Protein AF-A0A1D9MDN6-F1 (afdb_monomer)

Mean predicted aligned error: 7.4 Å

Structure (mmCIF, N/CA/C/O backbone):
data_AF-A0A1D9MDN6-F1
#
_entry.id   AF-A0A1D9MDN6-F1
#
loop_
_atom_site.group_PDB
_atom_site.id
_atom_site.type_symbol
_atom_site.label_atom_id
_atom_site.label_alt_id
_atom_site.label_comp_id
_atom_site.label_asym_id
_atom_site.label_entity_id
_atom_site.label_seq_id
_atom_site.pdbx_PDB_ins_code
_atom_site.Cartn_x
_atom_site.Cartn_y
_atom_site.Cartn_z
_atom_site.occupancy
_atom_site.B_iso_or_equiv
_atom_site.auth_seq_id
_atom_site.auth_comp_id
_atom_site.auth_asym_id
_atom_site.auth_atom_id
_atom_site.pdbx_PDB_model_num
ATOM 1 N N . MET A 1 1 ? -3.396 12.459 6.057 1.00 69.38 1 MET A N 1
ATOM 2 C CA . MET A 1 1 ? -3.652 11.303 5.168 1.00 69.38 1 MET A CA 1
ATOM 3 C C . MET A 1 1 ? -4.127 10.064 5.929 1.00 69.38 1 MET A C 1
ATOM 5 O O . MET A 1 1 ? -5.316 9.807 5.877 1.00 69.38 1 MET A O 1
ATOM 9 N N . VAL A 1 2 ? -3.282 9.337 6.683 1.00 78.44 2 VAL A N 1
ATOM 10 C CA . VAL A 1 2 ? -3.678 8.061 7.344 1.00 78.44 2 VAL A CA 1
ATOM 11 C C . VAL A 1 2 ? -4.936 8.185 8.205 1.00 78.44 2 VAL A C 1
ATOM 13 O O . VAL A 1 2 ? -5.830 7.359 8.101 1.00 78.44 2 VAL A O 1
ATOM 16 N N . HIS A 1 3 ? -5.030 9.238 9.020 1.00 80.38 3 HIS A N 1
ATOM 17 C CA . HIS A 1 3 ? -6.180 9.465 9.896 1.00 80.38 3 HIS A CA 1
ATOM 18 C C . HIS A 1 3 ? -7.502 9.635 9.126 1.00 80.38 3 HIS A C 1
ATOM 20 O O . HIS A 1 3 ? -8.471 8.965 9.451 1.00 80.38 3 HIS A O 1
ATOM 26 N N . GLN A 1 4 ? -7.512 10.438 8.058 1.00 82.00 4 GLN A N 1
ATOM 27 C CA . GLN A 1 4 ? -8.699 10.659 7.218 1.00 82.00 4 GLN A CA 1
ATOM 28 C C . GLN A 1 4 ? -9.129 9.384 6.479 1.00 82.00 4 GLN A C 1
ATOM 30 O O . GLN A 1 4 ? -10.316 9.081 6.394 1.00 82.00 4 GLN A O 1
ATOM 35 N N . ILE A 1 5 ? -8.166 8.616 5.953 1.00 79.56 5 ILE A N 1
ATOM 36 C CA . ILE A 1 5 ? -8.456 7.342 5.278 1.00 79.56 5 ILE A CA 1
ATOM 37 C C . ILE A 1 5 ? -9.012 6.329 6.288 1.00 79.56 5 ILE A C 1
ATOM 39 O O . ILE A 1 5 ? -9.969 5.624 5.980 1.00 79.56 5 ILE A O 1
ATOM 43 N N . TYR A 1 6 ? -8.460 6.304 7.504 1.00 82.12 6 TYR A N 1
ATOM 44 C CA . TYR A 1 6 ? -8.938 5.468 8.604 1.00 82.12 6 TYR A CA 1
ATOM 45 C C . TYR A 1 6 ? -10.381 5.805 8.997 1.00 82.12 6 TYR A C 1
ATOM 47 O O . TYR A 1 6 ? -11.216 4.910 9.028 1.00 82.12 6 TYR A O 1
ATOM 55 N N . GLU A 1 7 ? -10.710 7.077 9.229 1.00 84.38 7 GLU A N 1
ATOM 56 C CA . GLU A 1 7 ? -12.084 7.492 9.557 1.00 84.38 7 GLU A CA 1
ATOM 57 C C . GLU A 1 7 ? -13.077 7.135 8.452 1.00 84.38 7 GLU A C 1
ATOM 59 O O . GLU A 1 7 ? -14.162 6.621 8.725 1.00 84.38 7 GLU A O 1
ATOM 64 N N . ARG A 1 8 ? -12.687 7.343 7.189 1.00 81.56 8 ARG A N 1
ATOM 65 C CA . ARG A 1 8 ? -13.509 6.954 6.042 1.00 81.56 8 ARG A CA 1
ATOM 66 C C . ARG A 1 8 ? -13.739 5.444 6.000 1.00 81.56 8 ARG A C 1
ATOM 68 O O . ARG A 1 8 ? -14.856 5.015 5.731 1.00 81.56 8 ARG A O 1
ATOM 75 N N . ALA A 1 9 ? -12.708 4.645 6.264 1.00 80.06 9 ALA A N 1
ATOM 76 C CA . ALA A 1 9 ? -12.815 3.191 6.278 1.00 80.06 9 ALA A CA 1
ATOM 77 C C . ALA A 1 9 ? -13.657 2.682 7.462 1.00 80.06 9 ALA A C 1
ATOM 79 O O . ALA A 1 9 ? -14.453 1.765 7.285 1.00 80.06 9 ALA A O 1
ATOM 80 N N . ILE A 1 10 ? -13.560 3.304 8.641 1.00 84.25 10 ILE A N 1
ATOM 81 C CA . ILE A 1 10 ? -14.430 3.004 9.791 1.00 84.25 10 ILE A CA 1
ATOM 82 C C . ILE A 1 10 ? -15.889 3.314 9.456 1.00 84.25 10 ILE A C 1
ATOM 84 O O . ILE A 1 10 ? -16.753 2.469 9.670 1.00 84.25 10 ILE A O 1
ATOM 88 N N . LYS A 1 11 ? -16.165 4.483 8.865 1.00 83.31 11 LYS A N 1
ATOM 89 C CA . LYS A 1 11 ? -17.521 4.864 8.446 1.00 83.31 11 LYS A CA 1
ATOM 90 C C . LYS A 1 11 ? -18.110 3.891 7.420 1.00 83.31 11 LYS A C 1
ATOM 92 O O . LYS A 1 11 ? -19.286 3.568 7.507 1.00 83.31 11 LYS A O 1
ATOM 97 N N . GLU A 1 12 ? -17.295 3.430 6.473 1.00 81.50 12 GLU A N 1
ATOM 98 C CA . GLU A 1 12 ? -17.705 2.463 5.446 1.00 81.50 12 GLU A CA 1
ATOM 99 C C . GLU A 1 12 ? -17.981 1.069 6.024 1.00 81.50 12 GLU A C 1
ATOM 101 O O . GLU A 1 12 ? -18.887 0.368 5.587 1.00 81.50 12 GLU A O 1
ATOM 106 N N . THR A 1 13 ? -17.164 0.635 6.982 1.00 80.62 13 THR A N 1
ATOM 107 C CA . THR A 1 13 ? -17.217 -0.736 7.508 1.00 80.62 13 THR A CA 1
ATOM 108 C C . THR A 1 13 ? -18.123 -0.886 8.722 1.00 80.62 13 THR A C 1
ATOM 110 O O . THR A 1 13 ? -18.491 -2.009 9.052 1.00 80.62 13 THR A O 1
ATOM 113 N N . GLY A 1 14 ? -18.463 0.212 9.402 1.00 80.88 14 GLY A N 1
ATOM 114 C CA . GLY A 1 14 ? -19.192 0.182 10.670 1.00 80.88 14 GLY A CA 1
ATOM 115 C C . GLY A 1 14 ? -18.405 -0.468 11.814 1.00 80.88 14 GLY A C 1
ATOM 116 O O . GLY A 1 14 ? -18.992 -0.797 12.841 1.00 80.88 14 GLY A O 1
ATOM 117 N N . ALA A 1 15 ? -17.096 -0.688 11.646 1.00 80.94 15 ALA A N 1
ATOM 118 C CA . ALA A 1 15 ? -16.286 -1.425 12.606 1.00 80.94 15 ALA A CA 1
ATOM 119 C C . ALA A 1 15 ? -16.125 -0.646 13.924 1.00 80.94 15 ALA A C 1
ATOM 121 O O . ALA A 1 15 ? -15.648 0.492 13.933 1.00 80.94 15 ALA A O 1
ATOM 122 N N . ALA A 1 16 ? -16.469 -1.287 15.043 1.00 80.19 16 ALA A N 1
ATOM 123 C CA . ALA A 1 16 ? -16.122 -0.817 16.378 1.00 80.19 16 ALA A CA 1
ATOM 124 C C . ALA A 1 16 ? -14.712 -1.315 16.720 1.00 80.19 16 ALA A C 1
ATOM 126 O O . ALA A 1 16 ? -14.487 -2.515 16.851 1.00 80.19 16 ALA A O 1
ATOM 127 N N . VAL A 1 17 ? -13.753 -0.394 16.818 1.00 78.88 17 VAL A N 1
ATOM 128 C CA . VAL A 1 17 ? -12.337 -0.712 17.046 1.00 78.88 17 VAL A CA 1
ATOM 129 C C . VAL A 1 17 ? -11.874 -0.001 18.307 1.00 78.88 17 VAL A C 1
ATOM 131 O O . VAL A 1 17 ? -12.000 1.221 18.405 1.00 78.88 17 VAL A O 1
ATOM 134 N N . ASP A 1 18 ? -11.336 -0.754 19.264 1.00 83.88 18 ASP A N 1
ATOM 135 C CA . ASP A 1 18 ? -10.722 -0.182 20.460 1.00 83.88 18 ASP A CA 1
ATOM 136 C C . ASP A 1 18 ? -9.427 0.589 20.133 1.00 83.88 18 ASP A C 1
ATOM 138 O O . ASP A 1 18 ? -8.890 0.542 19.022 1.00 83.88 18 ASP A O 1
ATOM 142 N N . SER A 1 19 ? -8.926 1.356 21.101 1.00 81.50 19 SER A N 1
ATOM 143 C CA . SER A 1 19 ? -7.774 2.240 20.900 1.00 81.50 19 SER A CA 1
ATOM 144 C C . SER A 1 19 ? -6.473 1.491 20.592 1.00 81.50 19 SER A C 1
ATOM 146 O O . SER A 1 19 ? -5.642 2.016 19.845 1.00 81.50 19 SER A O 1
ATOM 148 N N . GLU A 1 20 ? -6.298 0.276 21.113 1.00 84.69 20 GLU A N 1
ATOM 149 C CA . GLU A 1 20 ? -5.100 -0.534 20.896 1.00 84.69 20 GLU A CA 1
ATOM 150 C C . GLU A 1 20 ? -5.095 -1.122 19.480 1.00 84.69 20 GLU A C 1
ATOM 152 O O . GLU A 1 20 ? -4.127 -0.952 18.727 1.00 84.69 20 GLU A O 1
ATOM 157 N N . ALA A 1 21 ? -6.204 -1.742 19.073 1.00 83.12 21 ALA A N 1
ATOM 158 C CA . ALA A 1 21 ? -6.405 -2.246 17.723 1.00 83.12 21 ALA A CA 1
ATOM 159 C C . ALA A 1 21 ? -6.321 -1.108 16.694 1.00 83.12 21 ALA A C 1
ATOM 161 O O . ALA A 1 21 ? -5.646 -1.242 15.670 1.00 83.12 21 ALA A O 1
ATOM 162 N N . ALA A 1 22 ? -6.903 0.058 16.991 1.00 82.44 22 ALA A N 1
ATOM 163 C CA . ALA A 1 22 ? -6.803 1.242 16.140 1.00 82.44 22 ALA A CA 1
ATOM 164 C C . ALA A 1 22 ? -5.348 1.704 15.956 1.00 82.44 22 ALA A C 1
ATOM 166 O O . ALA A 1 22 ? -4.970 2.126 14.858 1.00 82.44 22 ALA A O 1
ATOM 167 N N . GLY A 1 23 ? -4.523 1.622 17.006 1.00 85.00 23 GLY A N 1
ATOM 168 C CA . GLY A 1 23 ? -3.089 1.908 16.948 1.00 85.00 23 GLY A CA 1
ATOM 169 C C . GLY A 1 23 ? -2.360 0.973 15.983 1.00 85.00 23 GLY A C 1
ATOM 170 O O . GLY A 1 23 ? -1.761 1.436 15.008 1.00 85.00 23 GLY A O 1
ATOM 171 N N . LYS A 1 24 ? -2.508 -0.342 16.186 1.00 85.56 24 LYS A N 1
ATOM 172 C CA . LYS A 1 24 ? -1.885 -1.388 15.355 1.00 85.56 24 LYS A CA 1
ATOM 173 C C . LYS A 1 24 ? -2.294 -1.287 13.883 1.00 85.56 24 LYS A C 1
ATOM 175 O O . LYS A 1 24 ? -1.453 -1.377 12.990 1.00 85.56 24 LYS A O 1
ATOM 180 N N . ILE A 1 25 ? -3.574 -1.028 13.606 1.00 84.44 25 ILE A N 1
ATOM 181 C CA . ILE A 1 25 ? -4.087 -0.864 12.237 1.00 84.44 25 ILE A CA 1
ATOM 182 C C . ILE A 1 25 ? -3.480 0.369 11.564 1.00 84.44 25 ILE A C 1
ATOM 184 O O . ILE A 1 25 ? -3.089 0.312 10.396 1.00 84.44 25 ILE A O 1
ATOM 188 N N . LYS A 1 26 ? -3.378 1.496 12.277 1.00 85.00 26 LYS A N 1
ATOM 189 C CA . LYS A 1 26 ? -2.767 2.718 11.734 1.00 85.00 26 LYS A CA 1
ATOM 190 C C . LYS A 1 26 ? -1.282 2.516 11.438 1.00 85.00 26 LYS A C 1
ATOM 192 O O . LYS A 1 26 ? -0.810 3.020 10.420 1.00 85.00 26 LYS A O 1
ATOM 197 N N . GLU A 1 27 ? -0.555 1.780 12.274 1.00 88.06 27 GLU A N 1
ATOM 198 C CA . GLU A 1 27 ? 0.846 1.419 12.020 1.00 88.06 27 GLU A CA 1
ATOM 199 C C . GLU A 1 27 ? 0.994 0.500 10.806 1.00 88.06 27 GLU A C 1
ATOM 201 O O . GLU A 1 27 ? 1.753 0.817 9.886 1.00 88.06 27 GLU A O 1
ATOM 206 N N . ALA A 1 28 ? 0.201 -0.571 10.737 1.00 83.75 28 ALA A N 1
ATOM 207 C CA . ALA A 1 28 ? 0.173 -1.467 9.584 1.00 83.75 28 ALA A CA 1
ATOM 208 C C . ALA A 1 28 ? -0.156 -0.703 8.288 1.00 83.75 28 ALA A C 1
ATOM 210 O O . ALA A 1 28 ? 0.492 -0.891 7.259 1.00 83.75 28 ALA A O 1
ATOM 211 N N . THR A 1 29 ? -1.086 0.253 8.356 1.00 85.44 29 THR A N 1
ATOM 212 C CA . THR A 1 29 ? -1.448 1.122 7.227 1.00 85.44 29 THR A CA 1
ATOM 213 C C . THR A 1 29 ? -0.305 2.049 6.813 1.00 85.44 29 THR A C 1
ATOM 215 O O . THR A 1 29 ? -0.104 2.284 5.624 1.00 85.44 29 THR A O 1
ATOM 218 N N . ARG A 1 30 ? 0.485 2.579 7.757 1.00 89.12 30 ARG A N 1
ATOM 219 C CA . ARG A 1 30 ? 1.686 3.371 7.428 1.00 89.12 30 ARG A CA 1
ATOM 220 C C . ARG A 1 30 ? 2.732 2.524 6.707 1.00 89.12 30 ARG A C 1
ATOM 222 O O . ARG A 1 30 ? 3.327 3.002 5.739 1.00 89.12 30 ARG A O 1
ATOM 229 N N . SER A 1 31 ? 2.922 1.280 7.146 1.00 87.50 31 SER A N 1
ATOM 230 C CA . SER A 1 31 ? 3.800 0.325 6.465 1.00 87.50 31 SER A CA 1
ATOM 231 C C . SER A 1 31 ? 3.295 0.036 5.046 1.00 87.50 31 SER A C 1
ATOM 233 O O . SER A 1 31 ? 4.038 0.205 4.081 1.00 87.50 31 SER A O 1
ATOM 235 N N . ALA A 1 32 ? 1.996 -0.245 4.893 1.00 85.38 32 ALA A N 1
ATOM 236 C CA . ALA A 1 32 ? 1.345 -0.444 3.599 1.00 85.38 32 ALA A CA 1
ATOM 237 C C . ALA A 1 32 ? 1.511 0.757 2.653 1.00 85.38 32 ALA A C 1
ATOM 239 O O . ALA A 1 32 ? 1.892 0.580 1.499 1.00 85.38 32 ALA A O 1
ATOM 240 N N . ILE A 1 33 ? 1.302 1.984 3.144 1.00 87.25 33 ILE A N 1
ATOM 241 C CA . ILE A 1 33 ? 1.528 3.224 2.382 1.00 87.25 33 ILE A CA 1
ATOM 242 C C . ILE A 1 33 ? 2.981 3.342 1.933 1.00 87.25 33 ILE A C 1
ATOM 244 O O . ILE A 1 33 ? 3.244 3.742 0.802 1.00 87.25 33 ILE A O 1
ATOM 248 N N . THR A 1 34 ? 3.927 3.010 2.809 1.00 89.38 34 THR A N 1
ATOM 249 C CA . THR A 1 34 ? 5.358 3.080 2.493 1.00 89.38 34 THR A CA 1
ATOM 250 C C . THR A 1 34 ? 5.714 2.088 1.390 1.00 89.38 34 THR A C 1
ATOM 252 O O . THR A 1 34 ? 6.381 2.462 0.427 1.00 89.38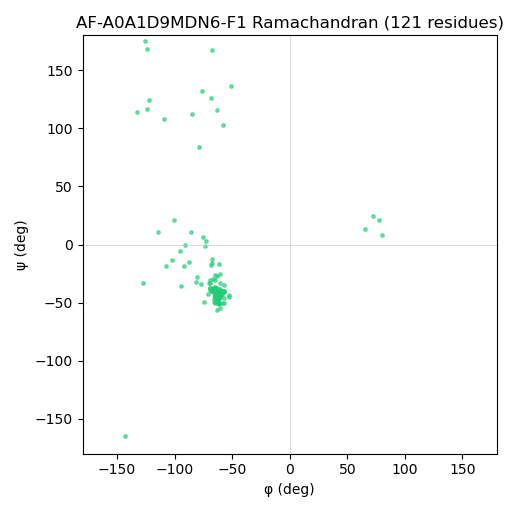 34 THR A O 1
ATOM 255 N N . THR A 1 35 ? 5.207 0.858 1.477 1.00 87.12 35 THR A N 1
ATOM 256 C CA . THR A 1 35 ? 5.361 -0.161 0.432 1.00 87.12 35 THR A CA 1
ATOM 257 C C . THR A 1 35 ? 4.719 0.287 -0.878 1.00 87.12 35 THR A C 1
ATOM 259 O O . THR A 1 35 ? 5.395 0.315 -1.901 1.00 87.12 35 THR A O 1
ATOM 262 N N . ALA A 1 36 ? 3.460 0.731 -0.850 1.00 83.94 36 ALA A N 1
ATOM 263 C CA . ALA A 1 36 ? 2.754 1.225 -2.031 1.00 83.94 36 ALA A CA 1
ATOM 264 C C . ALA A 1 36 ? 3.487 2.404 -2.687 1.00 83.94 36 ALA A C 1
ATOM 266 O O . ALA A 1 36 ? 3.615 2.444 -3.904 1.00 83.94 36 ALA A O 1
ATOM 267 N N . ARG A 1 37 ? 4.031 3.334 -1.894 1.00 85.06 37 ARG A N 1
ATOM 268 C CA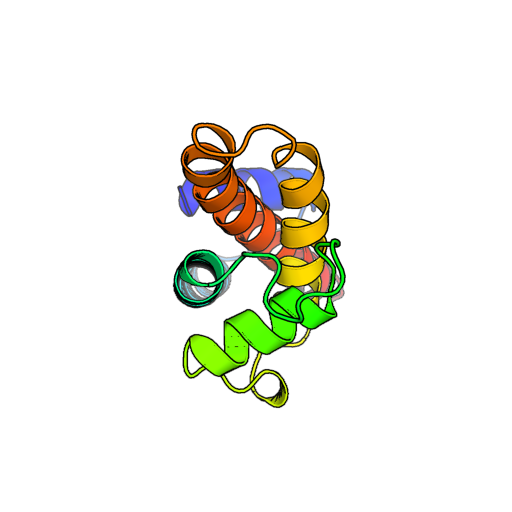 . ARG A 1 37 ? 4.818 4.466 -2.399 1.00 85.06 37 ARG A CA 1
ATOM 269 C C . ARG A 1 37 ? 6.134 4.025 -3.032 1.00 85.06 37 ARG A C 1
ATOM 271 O O . ARG A 1 37 ? 6.562 4.620 -4.012 1.00 85.06 37 ARG A O 1
ATOM 278 N N . ARG A 1 38 ? 6.800 3.011 -2.477 1.00 85.75 38 ARG A N 1
ATOM 279 C CA . ARG A 1 38 ? 8.014 2.449 -3.088 1.00 85.75 38 ARG A CA 1
ATOM 280 C C . ARG A 1 38 ? 7.695 1.796 -4.428 1.00 85.75 38 ARG A C 1
ATOM 282 O O . ARG A 1 38 ? 8.394 2.070 -5.392 1.00 85.75 38 ARG A O 1
ATOM 289 N N . ILE A 1 39 ? 6.622 1.007 -4.487 1.00 84.44 39 ILE A N 1
ATOM 290 C CA . ILE A 1 39 ? 6.134 0.372 -5.720 1.00 84.44 39 ILE A CA 1
ATOM 291 C C . ILE A 1 39 ? 5.751 1.439 -6.750 1.00 84.44 39 ILE A C 1
ATOM 293 O O . ILE A 1 39 ? 6.142 1.339 -7.907 1.00 84.44 39 ILE A O 1
ATOM 297 N N . SER A 1 40 ? 5.063 2.507 -6.327 1.00 79.25 40 SER A N 1
ATOM 298 C CA . SER A 1 40 ? 4.554 3.547 -7.227 1.00 79.25 40 SER A CA 1
ATOM 299 C C . SER A 1 40 ? 5.626 4.287 -8.019 1.00 79.25 40 SER A C 1
ATOM 301 O O . SER A 1 40 ? 5.332 4.808 -9.087 1.00 79.25 40 SER A O 1
ATOM 303 N N . LEU A 1 41 ? 6.864 4.334 -7.516 1.00 78.69 41 LEU A N 1
ATOM 304 C CA . LEU A 1 41 ? 7.996 4.928 -8.237 1.00 78.69 41 LEU A CA 1
ATOM 305 C C . LEU A 1 41 ? 8.406 4.122 -9.478 1.00 78.69 41 LEU A C 1
ATOM 307 O O . LEU A 1 41 ? 9.089 4.656 -10.344 1.00 78.69 41 LEU A O 1
ATOM 311 N N . TYR A 1 42 ? 7.982 2.862 -9.558 1.00 78.38 42 TYR A N 1
ATOM 312 C CA . TYR A 1 42 ? 8.258 1.945 -10.660 1.00 78.38 42 TYR A CA 1
ATOM 313 C C . TYR A 1 42 ? 6.981 1.554 -11.420 1.00 78.38 42 TYR A C 1
ATOM 315 O O . TYR A 1 42 ? 7.026 0.637 -12.233 1.00 78.38 42 TYR A O 1
ATOM 323 N N . LEU A 1 43 ? 5.847 2.223 -11.161 1.00 72.62 43 LEU A N 1
ATOM 324 C CA . LEU A 1 43 ? 4.587 1.994 -11.875 1.00 72.62 43 LEU A CA 1
ATOM 325 C C . LEU A 1 43 ? 4.614 2.692 -13.235 1.00 72.62 43 LEU A C 1
ATOM 327 O O . LEU A 1 43 ? 4.110 3.802 -13.415 1.00 72.62 43 LEU A O 1
ATOM 331 N N . THR A 1 44 ? 5.207 2.004 -14.195 1.00 66.38 44 THR A N 1
ATOM 332 C CA . THR A 1 44 ? 5.062 2.252 -15.629 1.00 66.38 44 THR A CA 1
ATOM 333 C C . THR A 1 44 ? 4.629 0.943 -16.284 1.00 66.38 44 THR A C 1
ATOM 335 O O . THR A 1 44 ? 4.582 -0.079 -15.603 1.00 66.38 44 THR A O 1
ATOM 338 N N . ASP A 1 45 ? 4.330 0.955 -17.582 1.00 58.53 45 ASP A N 1
ATOM 339 C CA . ASP A 1 45 ? 4.407 -0.277 -18.377 1.00 58.53 45 ASP A CA 1
ATOM 340 C C . ASP A 1 45 ? 5.856 -0.783 -18.252 1.00 58.53 45 ASP A C 1
ATOM 342 O O . ASP A 1 45 ? 6.796 -0.145 -18.741 1.00 58.53 45 ASP A O 1
ATOM 346 N N . VAL A 1 46 ? 6.068 -1.803 -17.418 1.00 63.34 46 VAL A N 1
ATOM 347 C CA . VAL A 1 46 ? 7.404 -2.305 -17.061 1.00 63.34 46 VAL A CA 1
ATOM 348 C C . VAL A 1 46 ? 7.697 -3.645 -17.714 1.00 63.34 46 VAL A C 1
ATOM 350 O O . VAL A 1 46 ? 8.877 -4.008 -17.779 1.00 63.34 46 VAL A O 1
ATOM 353 N N . ASN A 1 47 ? 6.665 -4.357 -18.170 1.00 65.25 47 ASN A N 1
ATOM 354 C CA . ASN A 1 47 ? 6.784 -5.584 -18.953 1.00 65.25 47 ASN A CA 1
ATOM 355 C C . ASN A 1 47 ? 6.893 -5.309 -20.471 1.00 65.25 47 ASN A C 1
ATOM 357 O O . ASN A 1 47 ? 7.346 -6.188 -21.204 1.00 65.25 47 ASN A O 1
ATOM 361 N N . GLY A 1 48 ? 6.572 -4.091 -20.925 1.00 62.91 48 GLY A N 1
ATOM 362 C CA . GLY A 1 48 ? 6.657 -3.660 -22.318 1.00 62.91 48 GLY A CA 1
ATOM 363 C C . GLY A 1 48 ? 5.516 -4.171 -23.200 1.00 62.91 48 GLY A C 1
ATOM 364 O O . GLY A 1 48 ? 5.699 -4.259 -24.416 1.00 62.91 48 GLY A O 1
ATOM 365 N N . ASP A 1 49 ? 4.376 -4.554 -22.621 1.00 69.94 49 ASP A N 1
ATOM 366 C CA . ASP A 1 49 ? 3.242 -5.136 -23.348 1.00 69.94 49 ASP A CA 1
ATOM 367 C C . ASP A 1 49 ? 2.217 -4.092 -23.840 1.00 69.94 49 ASP A C 1
ATOM 369 O O . ASP A 1 49 ? 1.239 -4.434 -24.519 1.00 69.94 49 ASP A O 1
ATOM 373 N N . GLY A 1 50 ? 2.460 -2.810 -23.547 1.00 61.91 50 GLY A N 1
ATOM 374 C CA . GLY A 1 50 ? 1.595 -1.693 -23.911 1.00 61.91 50 GLY A CA 1
ATOM 375 C C . GLY A 1 50 ? 0.387 -1.518 -22.990 1.00 61.91 50 GLY A C 1
ATOM 376 O O . GLY A 1 50 ? -0.505 -0.725 -23.314 1.00 61.91 50 GLY A O 1
ATOM 377 N N . LYS A 1 51 ? 0.313 -2.249 -21.874 1.00 68.00 51 LYS A N 1
ATOM 378 C CA . LYS A 1 51 ? -0.753 -2.178 -20.873 1.00 68.00 51 LYS A CA 1
ATOM 379 C C . LYS A 1 51 ? -0.157 -1.885 -19.499 1.00 68.00 51 LYS A C 1
ATOM 381 O O . LYS A 1 51 ? 1.045 -1.838 -19.290 1.00 68.00 51 LYS A O 1
ATOM 386 N N . PHE A 1 52 ? -1.049 -1.567 -18.572 1.00 70.62 52 PHE A N 1
ATOM 387 C CA . PHE A 1 52 ? -0.719 -1.526 -17.159 1.00 70.62 52 PHE A CA 1
ATOM 388 C C . PHE A 1 52 ? -1.689 -2.462 -16.458 1.00 70.62 52 PHE A C 1
ATOM 390 O O . PHE A 1 52 ? -2.899 -2.218 -16.482 1.00 70.62 52 PHE A O 1
ATOM 397 N N . ASP A 1 53 ? -1.180 -3.525 -15.853 1.00 76.56 53 ASP A N 1
ATOM 398 C 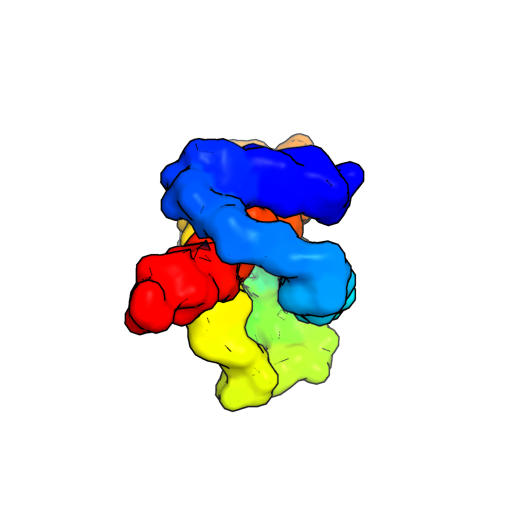CA . ASP A 1 53 ? -1.999 -4.508 -15.158 1.00 76.56 53 ASP A CA 1
ATOM 399 C C . ASP A 1 53 ? -1.339 -5.060 -13.879 1.00 76.56 53 ASP A C 1
ATOM 401 O O . ASP A 1 53 ? -0.445 -4.459 -13.277 1.00 76.56 53 ASP A O 1
ATOM 405 N N . GLY A 1 54 ? -1.867 -6.176 -13.371 1.00 78.19 54 GLY A N 1
ATOM 406 C CA . GLY A 1 54 ? -1.367 -6.795 -12.148 1.00 78.19 54 GLY A CA 1
ATOM 407 C C . GLY A 1 54 ? 0.074 -7.296 -12.251 1.00 78.19 54 GLY A C 1
ATOM 408 O O . GLY A 1 54 ? 0.748 -7.358 -11.221 1.00 78.19 54 GLY A O 1
ATOM 409 N N . ASP A 1 55 ? 0.555 -7.642 -13.443 1.00 80.56 55 ASP A N 1
ATOM 410 C CA . ASP A 1 55 ? 1.920 -8.117 -13.651 1.00 80.56 55 ASP A CA 1
ATOM 411 C C . ASP A 1 55 ? 2.918 -6.956 -13.629 1.00 80.56 55 ASP A C 1
ATOM 413 O O . ASP A 1 55 ? 3.984 -7.090 -13.023 1.00 80.56 55 ASP A O 1
ATOM 417 N N . ASP A 1 56 ? 2.533 -5.774 -14.117 1.00 79.62 56 ASP A N 1
ATOM 418 C CA . ASP A 1 56 ? 3.331 -4.555 -13.940 1.00 79.62 56 ASP A CA 1
ATOM 419 C C . ASP A 1 56 ? 3.496 -4.181 -12.470 1.00 79.62 56 ASP A C 1
ATOM 421 O O . ASP A 1 56 ? 4.578 -3.791 -12.035 1.00 79.62 56 ASP A O 1
ATOM 425 N N . ILE A 1 57 ? 2.448 -4.350 -11.661 1.00 83.31 57 ILE A N 1
ATOM 426 C CA . ILE A 1 57 ? 2.505 -4.067 -10.220 1.00 83.31 57 ILE A CA 1
ATOM 427 C C . ILE A 1 57 ? 3.445 -5.046 -9.505 1.00 83.31 57 ILE A C 1
ATOM 429 O O . ILE A 1 57 ? 4.192 -4.636 -8.610 1.00 83.31 57 ILE A O 1
ATOM 433 N N . LYS A 1 58 ? 3.444 -6.327 -9.89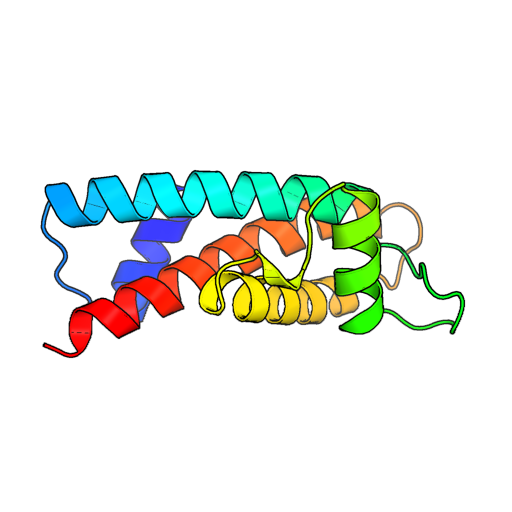9 1.00 87.50 58 LYS A N 1
ATOM 434 C CA . LYS A 1 58 ? 4.382 -7.332 -9.371 1.00 87.50 58 LYS A CA 1
ATOM 435 C C . LYS A 1 58 ? 5.821 -6.975 -9.733 1.00 87.50 58 LYS A C 1
ATOM 437 O O . LYS A 1 58 ? 6.670 -6.906 -8.847 1.00 87.50 58 LYS A O 1
ATOM 442 N N . LEU A 1 59 ? 6.078 -6.673 -11.004 1.00 85.19 59 LEU A N 1
ATOM 443 C CA . LEU A 1 59 ? 7.401 -6.280 -11.490 1.00 85.19 59 LEU A CA 1
ATOM 444 C C . LEU A 1 59 ? 7.881 -4.973 -10.850 1.00 85.19 59 LEU A C 1
ATOM 446 O O . LEU A 1 59 ? 9.047 -4.852 -10.478 1.00 85.19 59 LEU A O 1
ATOM 450 N N . ALA A 1 60 ? 6.988 -4.004 -10.657 1.00 85.38 60 ALA A N 1
ATOM 451 C CA . ALA A 1 60 ? 7.278 -2.768 -9.942 1.00 85.38 60 ALA A CA 1
ATOM 452 C C . ALA A 1 60 ? 7.636 -3.033 -8.470 1.00 85.38 60 ALA A C 1
ATOM 454 O O . ALA A 1 60 ? 8.536 -2.386 -7.931 1.00 85.38 60 ALA A O 1
ATOM 455 N N . ALA A 1 61 ? 6.986 -4.005 -7.820 1.00 86.75 61 ALA A N 1
ATOM 456 C CA . ALA A 1 61 ? 7.349 -4.431 -6.471 1.00 86.75 61 ALA A CA 1
ATOM 457 C C . ALA A 1 61 ? 8.738 -5.069 -6.416 1.00 86.75 61 ALA A C 1
ATOM 459 O O . ALA A 1 61 ? 9.549 -4.676 -5.573 1.00 86.75 61 ALA A O 1
ATOM 460 N N . GLU A 1 62 ? 9.056 -5.960 -7.350 1.00 89.06 62 GLU A N 1
ATOM 461 C CA . GLU A 1 62 ? 10.384 -6.570 -7.442 1.00 89.06 62 GLU A CA 1
ATOM 462 C C . GLU A 1 62 ? 11.474 -5.522 -7.702 1.00 89.06 62 GLU A C 1
ATOM 464 O O . GLU A 1 62 ? 12.475 -5.490 -6.983 1.00 89.06 62 GLU A O 1
ATOM 469 N N . LYS A 1 63 ? 11.246 -4.584 -8.633 1.00 86.06 63 LYS A N 1
ATOM 470 C CA . LYS A 1 63 ? 12.142 -3.439 -8.888 1.00 86.06 63 LYS A CA 1
ATOM 471 C C . LYS A 1 63 ? 12.304 -2.536 -7.665 1.00 86.06 63 LYS A C 1
ATOM 473 O O . LYS A 1 63 ? 13.387 -2.010 -7.421 1.00 86.06 63 LYS A O 1
ATOM 478 N N . ALA A 1 64 ? 11.260 -2.399 -6.851 1.00 86.06 64 ALA A N 1
ATOM 479 C CA . ALA A 1 64 ? 11.318 -1.678 -5.585 1.00 86.06 64 ALA A CA 1
ATOM 480 C C . ALA A 1 64 ? 12.067 -2.437 -4.471 1.00 86.06 64 ALA A C 1
ATOM 482 O O . ALA A 1 64 ? 12.189 -1.904 -3.359 1.00 86.06 64 ALA A O 1
ATOM 483 N N . GLY A 1 65 ? 12.555 -3.656 -4.729 1.00 87.19 65 GLY A N 1
ATOM 484 C CA . GLY A 1 65 ? 13.185 -4.533 -3.742 1.00 87.19 65 GLY A CA 1
ATOM 485 C C . GLY A 1 65 ? 12.184 -5.133 -2.753 1.00 87.19 65 GLY A C 1
ATOM 486 O O . GLY A 1 65 ? 12.544 -5.435 -1.615 1.00 87.19 65 GLY A O 1
ATOM 487 N N . VAL A 1 66 ? 10.915 -5.242 -3.147 1.00 87.38 66 VAL A N 1
ATOM 488 C CA . VAL A 1 66 ? 9.835 -5.829 -2.353 1.00 87.38 66 VAL A CA 1
ATOM 489 C C . VAL A 1 66 ? 9.455 -7.161 -2.986 1.00 87.38 66 VAL A C 1
ATOM 491 O O . VAL A 1 66 ? 8.831 -7.205 -4.040 1.00 87.38 66 VAL A O 1
ATOM 494 N N . ALA A 1 67 ? 9.806 -8.264 -2.325 1.00 89.62 67 ALA A N 1
ATOM 495 C CA . ALA A 1 67 ? 9.396 -9.588 -2.777 1.00 89.62 67 ALA A CA 1
ATOM 496 C C . ALA A 1 67 ? 7.866 -9.700 -2.727 1.00 89.62 67 ALA A C 1
ATOM 498 O O . ALA A 1 67 ? 7.284 -9.653 -1.639 1.00 89.62 67 ALA A O 1
ATOM 499 N N . TRP A 1 68 ? 7.225 -9.868 -3.888 1.00 86.94 68 TRP A N 1
ATOM 500 C CA . TRP A 1 68 ? 5.767 -9.929 -3.999 1.00 86.94 68 TRP A CA 1
ATOM 501 C C . TRP A 1 68 ? 5.173 -10.967 -3.044 1.00 86.94 68 TRP A C 1
ATOM 503 O O . TRP A 1 68 ? 4.234 -10.677 -2.310 1.00 86.94 68 TRP A O 1
ATOM 513 N N . ASP A 1 69 ? 5.778 -12.148 -2.941 1.00 87.94 69 ASP A N 1
ATOM 514 C CA . ASP A 1 69 ? 5.310 -13.233 -2.068 1.00 87.94 69 ASP A CA 1
ATOM 515 C C . ASP A 1 69 ? 5.425 -12.962 -0.567 1.00 87.94 69 ASP A C 1
ATOM 517 O O . ASP A 1 69 ? 4.817 -13.669 0.233 1.00 87.94 69 ASP A O 1
ATOM 521 N N . LYS A 1 70 ? 6.152 -11.914 -0.173 1.00 86.31 70 LYS A N 1
ATOM 522 C CA . LYS A 1 70 ? 6.259 -11.465 1.220 1.00 86.31 70 LYS A CA 1
ATOM 523 C C . LYS A 1 70 ? 5.272 -10.349 1.568 1.00 86.31 70 LYS A C 1
ATOM 525 O O . LYS A 1 70 ? 5.198 -9.959 2.730 1.00 86.31 70 LYS A O 1
ATOM 530 N N . ILE A 1 71 ? 4.520 -9.835 0.594 1.00 87.00 71 ILE A N 1
ATOM 531 C CA . ILE A 1 71 ? 3.479 -8.831 0.821 1.00 87.00 71 ILE A CA 1
ATOM 532 C C . ILE A 1 71 ? 2.244 -9.511 1.426 1.00 87.00 71 ILE A C 1
ATOM 534 O O . ILE A 1 71 ? 1.776 -10.531 0.918 1.00 87.00 71 ILE A O 1
ATOM 538 N N . ASP A 1 72 ? 1.705 -8.917 2.494 1.00 86.12 72 ASP A N 1
ATOM 539 C CA . ASP A 1 72 ? 0.448 -9.332 3.129 1.00 86.12 72 ASP A CA 1
ATOM 540 C C . ASP A 1 72 ? -0.689 -9.462 2.083 1.00 86.12 72 ASP A C 1
ATOM 542 O O . ASP A 1 72 ? -0.812 -8.594 1.212 1.00 86.12 72 ASP A O 1
ATOM 546 N N . PRO A 1 73 ? -1.523 -10.521 2.123 1.00 87.19 73 PRO A N 1
ATOM 547 C CA . PRO A 1 73 ? -2.569 -10.747 1.119 1.00 87.19 73 PRO A CA 1
ATOM 548 C C . PRO A 1 73 ? -3.577 -9.597 0.974 1.00 87.19 73 PRO A C 1
ATOM 550 O O . PRO A 1 73 ? -4.009 -9.295 -0.145 1.00 87.19 73 PRO A O 1
ATOM 553 N N . ASP A 1 74 ? -3.916 -8.915 2.073 1.00 86.31 74 ASP A N 1
ATOM 554 C CA . ASP A 1 74 ? -4.815 -7.759 2.032 1.00 86.31 74 ASP A CA 1
ATOM 555 C C . ASP A 1 74 ? -4.128 -6.591 1.325 1.00 86.31 74 ASP A C 1
ATOM 557 O O . ASP A 1 74 ? -4.748 -5.876 0.538 1.00 86.31 74 ASP A O 1
ATOM 561 N N . LEU A 1 75 ? -2.819 -6.426 1.549 1.00 85.50 75 LEU A N 1
ATOM 562 C CA . LEU A 1 75 ? -2.020 -5.421 0.855 1.00 85.50 75 LEU A CA 1
ATOM 563 C C . LEU A 1 75 ? -1.865 -5.744 -0.635 1.00 85.50 75 LEU A C 1
ATOM 565 O O . LEU A 1 75 ? -2.000 -4.835 -1.446 1.00 85.50 75 LEU A O 1
ATOM 569 N N . LYS A 1 76 ? -1.667 -7.009 -1.031 1.00 88.75 76 LYS A N 1
ATOM 570 C CA . LYS A 1 76 ? -1.667 -7.404 -2.456 1.00 88.75 76 LYS A CA 1
ATOM 571 C C . LYS A 1 76 ? -2.973 -7.015 -3.137 1.00 88.75 76 LYS A C 1
ATOM 573 O O . LYS A 1 76 ? -2.960 -6.359 -4.174 1.00 88.75 76 LYS A O 1
ATOM 578 N N . THR A 1 77 ? -4.096 -7.378 -2.521 1.00 86.19 77 THR A N 1
ATOM 579 C CA . THR A 1 77 ? -5.432 -7.052 -3.034 1.00 86.19 77 THR A CA 1
ATOM 580 C C . THR A 1 77 ? -5.615 -5.542 -3.154 1.00 86.19 77 THR A C 1
ATOM 582 O O . THR A 1 77 ? -6.099 -5.046 -4.170 1.00 86.19 77 THR A O 1
ATOM 585 N N . ALA A 1 78 ? -5.168 -4.796 -2.146 1.00 85.69 78 ALA A N 1
ATOM 586 C CA . ALA A 1 78 ? -5.259 -3.349 -2.138 1.00 85.69 78 ALA A CA 1
ATOM 587 C C . ALA A 1 78 ? -4.370 -2.675 -3.197 1.00 85.69 78 ALA A C 1
ATOM 589 O O . ALA A 1 78 ? -4.814 -1.714 -3.818 1.00 85.69 78 ALA A O 1
ATOM 590 N N . LEU A 1 79 ? -3.157 -3.185 -3.440 1.00 85.94 79 LEU A N 1
ATOM 591 C CA . LEU A 1 79 ? -2.262 -2.705 -4.500 1.00 85.94 79 LEU A CA 1
ATOM 592 C C . LEU A 1 79 ? -2.864 -2.948 -5.886 1.00 85.94 79 LEU A C 1
ATOM 594 O O . LEU A 1 79 ? -2.822 -2.058 -6.727 1.00 85.94 79 LEU A O 1
ATOM 598 N N . LEU A 1 80 ? -3.475 -4.115 -6.116 1.00 85.56 80 LEU A N 1
ATOM 599 C CA . LEU A 1 80 ? -4.163 -4.417 -7.374 1.00 85.56 80 LEU A CA 1
ATOM 600 C C . LEU A 1 80 ? -5.387 -3.511 -7.580 1.00 85.56 80 LEU A C 1
ATOM 602 O O . LEU A 1 80 ? -5.566 -2.954 -8.661 1.00 85.56 80 LEU A O 1
ATOM 606 N N . ALA A 1 81 ? -6.194 -3.295 -6.537 1.00 81.38 81 ALA A N 1
ATOM 607 C CA . ALA A 1 81 ? -7.337 -2.383 -6.589 1.00 81.38 81 ALA A CA 1
ATOM 608 C C . ALA A 1 81 ? -6.907 -0.917 -6.796 1.00 81.38 81 ALA A C 1
ATOM 610 O O . ALA A 1 81 ? -7.514 -0.189 -7.581 1.00 81.38 81 ALA A O 1
ATOM 611 N N . GLY A 1 82 ? -5.833 -0.487 -6.126 1.00 76.00 82 GLY A N 1
ATOM 612 C CA . GLY A 1 82 ? -5.223 0.827 -6.316 1.00 76.00 82 GLY A CA 1
ATOM 613 C C . GLY A 1 82 ? -4.624 1.001 -7.709 1.00 76.00 82 GLY A C 1
ATOM 614 O O . GLY A 1 82 ? -4.751 2.073 -8.295 1.00 76.00 82 GLY A O 1
ATOM 615 N N . GLY A 1 83 ? -4.030 -0.057 -8.261 1.00 73.94 83 GLY A N 1
ATOM 616 C CA . GLY A 1 83 ? -3.538 -0.114 -9.632 1.00 73.94 83 GLY A CA 1
ATOM 617 C C . GLY A 1 83 ? -4.660 0.050 -10.647 1.00 73.94 83 GLY A C 1
ATOM 618 O O . GLY A 1 83 ? -4.587 0.942 -11.484 1.00 73.94 83 GLY A O 1
ATOM 619 N N . ALA A 1 84 ? -5.746 -0.714 -10.503 1.00 70.19 84 ALA A N 1
ATOM 620 C CA . ALA A 1 84 ? -6.931 -0.593 -11.350 1.00 70.19 84 ALA A CA 1
ATOM 621 C C . ALA A 1 84 ? -7.531 0.826 -11.329 1.00 70.19 84 ALA A C 1
ATOM 623 O O . ALA A 1 84 ? -7.898 1.366 -12.372 1.00 70.19 84 ALA A O 1
ATOM 624 N N . ALA A 1 85 ? -7.576 1.465 -10.155 1.00 64.44 85 ALA A N 1
ATOM 625 C CA . ALA A 1 85 ? -8.014 2.853 -10.027 1.00 64.44 85 ALA A CA 1
ATOM 626 C C . ALA A 1 85 ? -7.023 3.858 -10.652 1.00 64.44 85 ALA A C 1
ATOM 628 O O . ALA A 1 85 ? -7.446 4.876 -11.197 1.00 64.44 85 ALA A O 1
ATOM 629 N N . GLY A 1 86 ? -5.716 3.572 -10.601 1.00 57.00 86 GLY A N 1
ATOM 630 C CA . GLY A 1 86 ? -4.652 4.381 -11.205 1.00 57.00 86 GLY A CA 1
ATOM 631 C C . GLY A 1 86 ? -4.632 4.345 -12.739 1.00 57.00 86 GLY A C 1
ATOM 632 O O . GLY A 1 86 ? -4.354 5.372 -13.359 1.00 57.00 86 GLY A O 1
ATOM 633 N N . ILE A 1 87 ? -5.003 3.216 -13.359 1.00 56.81 87 ILE A N 1
ATOM 634 C CA . ILE A 1 87 ? -5.117 3.069 -14.827 1.00 56.81 87 ILE A CA 1
ATOM 635 C C . ILE A 1 87 ? -6.078 4.101 -15.417 1.00 56.81 87 ILE A C 1
ATOM 637 O O . ILE A 1 87 ? -5.782 4.696 -16.451 1.00 56.81 87 ILE A O 1
ATOM 641 N N . GLY A 1 88 ? -7.197 4.373 -14.736 1.00 50.50 88 GLY A N 1
ATOM 642 C CA . GLY A 1 88 ? -8.190 5.351 -15.193 1.00 50.50 88 GLY A CA 1
ATOM 643 C C . GLY A 1 88 ? -7.655 6.785 -15.308 1.00 50.50 88 GLY A C 1
ATOM 644 O O . GLY A 1 88 ? -8.263 7.609 -15.984 1.00 50.50 88 GLY A O 1
ATOM 645 N N . VAL A 1 89 ? -6.512 7.085 -14.682 1.00 47.56 89 VAL A N 1
ATOM 646 C CA . VAL A 1 89 ? -5.892 8.421 -14.648 1.00 47.56 89 VAL A CA 1
ATOM 647 C C . VAL A 1 89 ? -4.707 8.545 -15.624 1.00 47.56 89 VAL A C 1
ATOM 649 O O . VAL A 1 89 ? -4.259 9.652 -15.916 1.00 47.56 89 VAL A O 1
ATOM 652 N N . ASN A 1 90 ? -4.203 7.427 -16.163 1.00 43.62 90 ASN A N 1
ATOM 653 C CA . ASN A 1 90 ? -2.935 7.344 -16.903 1.00 43.62 90 ASN A CA 1
ATOM 654 C C . ASN A 1 90 ? -3.023 7.666 -18.411 1.00 43.62 90 ASN A C 1
ATOM 656 O O . ASN A 1 90 ? -2.045 7.490 -19.132 1.00 43.62 90 ASN A O 1
ATOM 660 N N . PHE A 1 91 ? -4.143 8.201 -18.908 1.00 45.28 91 PHE A N 1
ATOM 661 C CA . PHE A 1 91 ? -4.290 8.580 -20.326 1.00 45.28 91 PHE A CA 1
ATOM 662 C C . PHE A 1 91 ? -3.498 9.851 -20.735 1.00 45.28 91 PHE A C 1
ATOM 664 O O . PHE A 1 91 ? -3.606 10.293 -21.877 1.00 45.28 91 PHE A O 1
ATOM 671 N N . ILE A 1 92 ? -2.708 10.464 -19.832 1.00 42.81 92 ILE A N 1
ATOM 672 C CA . ILE A 1 92 ? -1.926 11.692 -20.092 1.00 42.81 92 ILE A CA 1
ATOM 673 C C . ILE A 1 92 ? -0.465 11.531 -19.589 1.00 42.81 92 ILE A C 1
ATOM 675 O O . ILE A 1 92 ? -0.258 11.500 -18.374 1.00 42.81 92 ILE A O 1
ATOM 679 N N . PRO A 1 93 ? 0.571 11.510 -20.462 1.00 42.84 93 PRO A N 1
ATOM 680 C CA . PRO A 1 93 ? 1.905 10.955 -20.146 1.00 42.84 93 PRO A CA 1
ATOM 681 C C . PRO A 1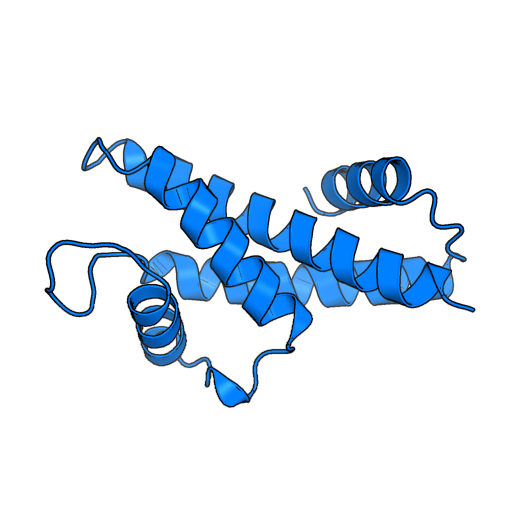 93 ? 2.768 1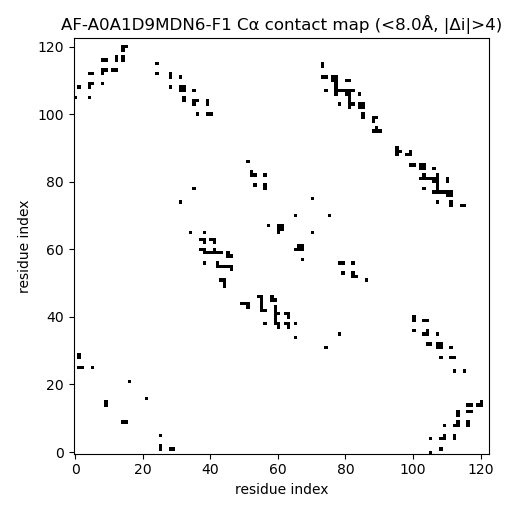1.680 -19.098 1.00 42.84 93 PRO A C 1
ATOM 683 O O . PRO A 1 93 ? 3.730 11.098 -18.614 1.00 42.84 93 PRO A O 1
ATOM 686 N N . PHE A 1 94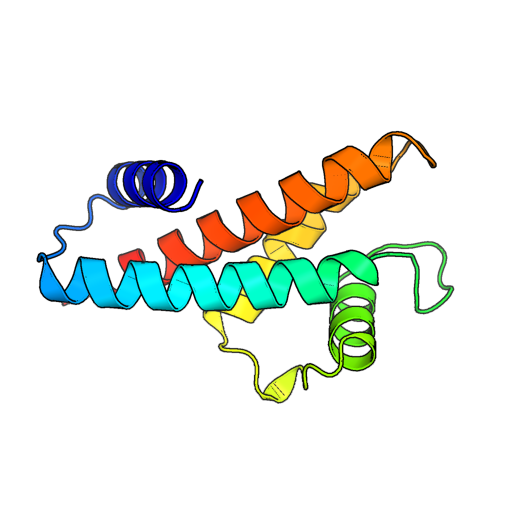 ? 2.465 12.929 -18.731 1.00 42.94 94 PHE A N 1
ATOM 687 C CA . PHE A 1 94 ? 3.288 13.700 -17.775 1.00 42.94 94 PHE A CA 1
ATOM 688 C C . PHE A 1 94 ? 2.494 14.289 -16.603 1.00 42.94 94 PHE A C 1
ATOM 690 O O . PHE A 1 94 ? 2.993 14.349 -15.483 1.00 42.94 94 PHE A O 1
ATOM 697 N N . VAL A 1 95 ? 1.235 14.673 -16.827 1.00 46.69 95 VAL A N 1
ATOM 698 C CA . VAL A 1 95 ? 0.333 15.126 -15.752 1.00 46.69 95 VAL A CA 1
ATOM 699 C C . VAL A 1 95 ? -0.271 13.926 -15.007 1.00 46.69 95 VAL A C 1
ATOM 701 O O . VAL A 1 95 ? -0.541 14.015 -13.810 1.00 46.69 95 VAL A O 1
ATOM 704 N N . GLY A 1 96 ? -0.406 12.780 -15.688 1.00 53.75 96 GLY A N 1
ATOM 705 C CA . GLY A 1 96 ? -0.956 11.545 -15.133 1.00 53.75 96 GLY A CA 1
ATOM 706 C C . GLY A 1 96 ? -0.137 10.992 -13.971 1.00 53.75 96 GLY A C 1
ATOM 707 O O . GLY A 1 96 ? -0.712 10.707 -12.931 1.00 53.75 96 GLY A O 1
ATOM 708 N N . GLN A 1 97 ? 1.198 10.929 -14.067 1.00 54.31 97 GLN A N 1
ATOM 709 C CA . GLN A 1 97 ? 2.040 10.313 -13.025 1.00 54.31 97 GLN A CA 1
ATOM 710 C C . GLN A 1 97 ? 2.017 11.057 -11.679 1.00 54.31 97 GLN A C 1
ATOM 712 O O . GLN A 1 97 ? 1.969 10.426 -10.619 1.00 54.31 97 GLN A O 1
ATOM 717 N N . ALA A 1 98 ? 1.999 12.395 -11.705 1.00 62.75 98 ALA A N 1
ATOM 718 C CA . ALA A 1 98 ? 1.949 13.219 -10.495 1.00 62.75 98 ALA A CA 1
ATOM 719 C C . ALA A 1 98 ? 0.640 13.032 -9.703 1.00 62.75 98 ALA A C 1
ATOM 721 O O . ALA A 1 98 ? 0.631 13.210 -8.486 1.00 62.75 98 ALA A O 1
ATOM 722 N N . ILE A 1 99 ? -0.445 12.641 -10.381 1.00 64.75 99 ILE A N 1
ATOM 723 C CA . ILE A 1 99 ? -1.751 12.332 -9.779 1.00 64.75 99 ILE A CA 1
ATOM 724 C C . ILE A 1 99 ? -1.884 10.826 -9.504 1.00 64.75 99 ILE A C 1
ATOM 726 O O . ILE A 1 99 ? -2.430 10.432 -8.471 1.00 64.75 99 ILE A O 1
ATOM 730 N N . ALA A 1 100 ? -1.335 9.980 -10.376 1.00 69.06 100 ALA A N 1
ATOM 731 C CA . ALA A 1 100 ? -1.399 8.527 -10.288 1.00 69.06 100 ALA A CA 1
ATOM 732 C C . ALA A 1 100 ? -0.677 8.002 -9.046 1.00 69.06 100 ALA A C 1
ATOM 734 O O . ALA A 1 100 ? -1.203 7.113 -8.386 1.00 69.06 100 ALA A O 1
ATOM 735 N N . ILE A 1 101 ? 0.468 8.580 -8.663 1.00 74.38 101 ILE A N 1
ATOM 736 C CA . ILE A 1 101 ? 1.187 8.170 -7.447 1.00 74.38 101 ILE A CA 1
ATOM 737 C C . ILE A 1 101 ? 0.340 8.427 -6.180 1.00 74.38 101 ILE A C 1
ATOM 739 O O . ILE A 1 101 ? 0.077 7.470 -5.444 1.00 74.38 101 ILE A O 1
ATOM 743 N N . PRO A 1 102 ? -0.145 9.657 -5.897 1.00 77.00 102 PRO A N 1
ATOM 744 C CA . PRO A 1 102 ? -1.049 9.898 -4.772 1.00 77.00 102 PRO A CA 1
ATOM 745 C C . PRO A 1 102 ? -2.335 9.070 -4.827 1.00 77.00 102 PRO A C 1
ATOM 747 O O . PRO A 1 102 ? -2.771 8.571 -3.788 1.00 77.00 102 PRO A O 1
ATOM 750 N N . ALA A 1 103 ? -2.931 8.897 -6.012 1.00 76.69 103 ALA A N 1
ATOM 751 C CA . ALA A 1 103 ? -4.150 8.113 -6.185 1.00 76.69 103 ALA A CA 1
ATOM 752 C C . ALA A 1 103 ? -3.916 6.627 -5.879 1.00 76.69 103 ALA A C 1
ATOM 754 O O . ALA A 1 103 ? -4.664 6.044 -5.095 1.00 76.69 103 ALA A O 1
ATOM 755 N N . PHE A 1 104 ? -2.848 6.034 -6.415 1.00 80.19 104 PHE A N 1
ATOM 756 C CA . PHE A 1 104 ? -2.453 4.649 -6.165 1.00 80.19 104 PHE A CA 1
ATOM 757 C C . PHE A 1 104 ? -2.200 4.406 -4.677 1.00 80.19 104 PHE A C 1
ATOM 759 O O . PHE A 1 104 ? -2.771 3.487 -4.086 1.00 80.19 104 PHE A O 1
ATOM 766 N N . VAL A 1 105 ? -1.392 5.262 -4.045 1.00 83.88 105 VAL A N 1
ATOM 767 C CA . VAL A 1 105 ? -1.052 5.144 -2.621 1.00 83.88 105 VAL A CA 1
ATOM 768 C C . VAL A 1 105 ? -2.289 5.328 -1.743 1.00 83.88 105 VAL A C 1
ATOM 770 O O . VAL A 1 105 ? -2.518 4.534 -0.831 1.00 83.88 105 VAL A O 1
ATOM 773 N N . GLY A 1 106 ? -3.103 6.353 -2.011 1.00 81.75 106 GLY A N 1
ATOM 774 C CA . GLY A 1 106 ? -4.314 6.642 -1.243 1.00 81.75 106 GLY A CA 1
ATOM 775 C C . GLY A 1 106 ? -5.367 5.541 -1.364 1.00 81.75 106 GLY A C 1
ATOM 776 O O . GLY A 1 106 ? -5.942 5.123 -0.359 1.00 81.75 106 GLY A O 1
ATOM 777 N N . THR A 1 107 ? -5.575 5.028 -2.576 1.00 81.62 107 THR A N 1
ATOM 778 C CA . THR A 1 107 ? -6.559 3.975 -2.857 1.00 81.62 107 THR A CA 1
ATOM 779 C C . THR A 1 107 ? -6.114 2.638 -2.277 1.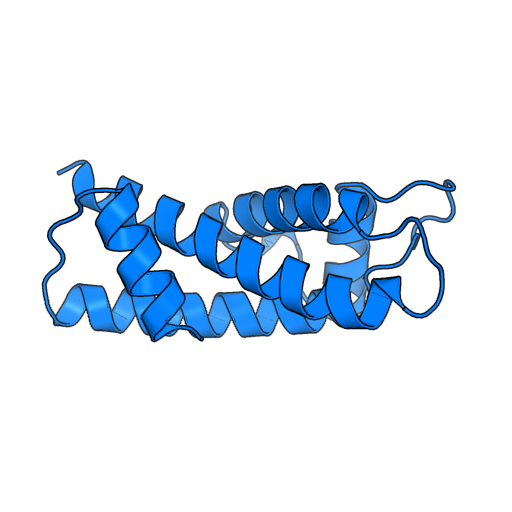00 81.62 107 THR A C 1
ATOM 781 O O . THR A 1 107 ? -6.901 1.976 -1.602 1.00 81.62 107 THR A O 1
ATOM 784 N N . SER A 1 108 ? -4.832 2.286 -2.422 1.00 84.12 108 SER A N 1
ATOM 785 C CA . SER A 1 108 ? -4.261 1.093 -1.784 1.00 84.12 108 SER A CA 1
ATOM 786 C C . SER A 1 108 ? -4.379 1.172 -0.260 1.00 84.12 108 SER A C 1
ATOM 788 O O . SER A 1 108 ? -4.800 0.222 0.390 1.00 84.12 108 SER A O 1
ATOM 790 N N . ALA A 1 109 ? -4.087 2.326 0.342 1.00 85.50 109 ALA A N 1
ATOM 791 C CA . ALA A 1 109 ? -4.243 2.498 1.784 1.00 85.50 109 ALA A CA 1
ATOM 792 C C . ALA A 1 109 ? -5.701 2.340 2.243 1.00 85.50 109 ALA A C 1
ATOM 794 O O . ALA A 1 109 ? -5.956 1.733 3.283 1.00 85.50 109 ALA A O 1
ATOM 795 N N . TYR A 1 110 ? -6.656 2.865 1.470 1.00 83.06 110 TYR A N 1
ATOM 796 C CA . TYR A 1 110 ? -8.081 2.742 1.767 1.00 83.06 110 TYR A CA 1
ATOM 797 C C . TYR A 1 110 ? -8.564 1.291 1.697 1.00 83.06 110 TYR A C 1
ATOM 799 O O . TYR A 1 110 ? -9.160 0.808 2.657 1.00 83.06 110 TYR A O 1
ATOM 807 N N . PHE A 1 111 ? -8.269 0.572 0.610 1.00 84.00 111 PHE A N 1
ATOM 808 C CA . PHE A 1 111 ? -8.681 -0.827 0.474 1.00 84.00 111 PHE A CA 1
ATOM 809 C C . PHE A 1 111 ? -8.005 -1.736 1.498 1.00 84.00 111 PHE A C 1
ATOM 811 O O . PHE A 1 111 ? -8.662 -2.624 2.039 1.00 84.00 111 PHE A O 1
ATOM 818 N N . TYR A 1 112 ? -6.739 -1.474 1.831 1.00 85.56 112 TYR A N 1
ATOM 819 C CA . TYR A 1 112 ? -6.047 -2.186 2.901 1.00 85.56 112 TYR A CA 1
ATOM 820 C C . TYR A 1 112 ? -6.752 -1.999 4.250 1.00 85.56 112 TYR A C 1
ATOM 822 O O . TYR A 1 112 ? -7.014 -2.966 4.964 1.00 85.56 112 TYR A O 1
ATOM 830 N N . LEU A 1 113 ? -7.122 -0.757 4.578 1.00 85.38 113 LEU A N 1
ATOM 831 C CA . LEU A 1 113 ? -7.867 -0.444 5.795 1.00 85.38 113 LEU A CA 1
ATOM 832 C C . LEU A 1 113 ? -9.239 -1.116 5.823 1.00 85.38 113 LEU A C 1
ATOM 834 O O . LEU A 1 113 ? -9.593 -1.726 6.827 1.00 85.38 113 LEU A O 1
ATOM 838 N N . VAL A 1 114 ? -9.997 -1.044 4.729 1.00 85.06 114 VAL A N 1
ATOM 839 C CA . VAL A 1 114 ? -11.305 -1.702 4.621 1.00 85.06 114 VAL A CA 1
ATOM 840 C C . VAL A 1 114 ? -11.173 -3.216 4.807 1.00 85.06 114 VAL A C 1
ATOM 842 O O . VAL A 1 114 ? -11.976 -3.801 5.530 1.00 85.06 114 VAL A O 1
ATOM 845 N N . ALA A 1 115 ? -10.157 -3.849 4.215 1.00 82.81 115 ALA A N 1
ATOM 846 C CA . ALA A 1 115 ? -9.904 -5.279 4.372 1.00 82.81 115 ALA A CA 1
ATOM 847 C C . ALA A 1 115 ? -9.599 -5.650 5.833 1.00 82.81 115 ALA A C 1
ATOM 849 O O . ALA A 1 115 ? -10.275 -6.513 6.397 1.00 82.81 115 ALA A O 1
ATOM 850 N N . LYS A 1 116 ? -8.665 -4.939 6.485 1.00 83.19 116 LYS A N 1
ATOM 851 C CA . LYS A 1 116 ? -8.327 -5.182 7.898 1.00 83.19 116 LYS A CA 1
ATOM 852 C C . LYS A 1 116 ? -9.523 -4.954 8.826 1.00 83.19 116 LYS A C 1
ATOM 854 O O . LYS A 1 116 ? -9.774 -5.776 9.700 1.00 83.19 116 LYS A O 1
ATOM 859 N N . LEU A 1 117 ? -10.301 -3.894 8.612 1.00 83.12 117 LEU A N 1
ATOM 860 C CA . LEU A 1 117 ? -11.481 -3.588 9.428 1.00 83.12 117 LEU A CA 1
ATOM 861 C C . LEU A 1 117 ? -12.612 -4.611 9.242 1.00 83.12 117 LEU A C 1
ATOM 863 O O . LEU A 1 117 ? -13.220 -5.033 10.224 1.00 83.12 117 LEU A O 1
ATOM 867 N N . ARG A 1 118 ? -12.858 -5.081 8.012 1.00 81.06 118 ARG A N 1
ATOM 868 C CA . ARG A 1 118 ? -13.833 -6.155 7.739 1.00 81.06 118 ARG A CA 1
ATOM 869 C C . ARG A 1 118 ? -13.414 -7.504 8.325 1.00 81.06 118 ARG A C 1
ATOM 871 O O . ARG A 1 118 ? -14.282 -8.303 8.658 1.00 81.06 118 ARG A O 1
ATOM 878 N N . GLY A 1 119 ? -12.112 -7.759 8.449 1.00 69.69 119 GLY A N 1
ATOM 879 C CA . GLY A 1 119 ? -11.587 -8.932 9.152 1.00 69.69 119 GLY A CA 1
ATOM 880 C C . GLY A 1 119 ? -11.807 -8.878 10.668 1.00 69.69 119 GLY A C 1
ATOM 881 O O . GLY A 1 119 ? -12.000 -9.917 11.284 1.00 69.69 119 GLY A O 1
ATOM 882 N N . ILE A 1 120 ? -11.835 -7.679 11.257 1.00 60.75 120 ILE A N 1
ATOM 883 C CA . ILE A 1 120 ? -12.034 -7.464 12.702 1.00 60.75 120 ILE A CA 1
ATOM 884 C C . ILE A 1 120 ? -13.519 -7.521 13.091 1.00 60.75 120 ILE A C 1
ATOM 886 O O . ILE A 1 120 ? -13.850 -8.002 14.169 1.00 60.75 120 ILE A O 1
ATOM 890 N N . GLY A 1 121 ? -14.426 -7.099 12.204 1.00 49.78 121 GLY A N 1
ATOM 891 C CA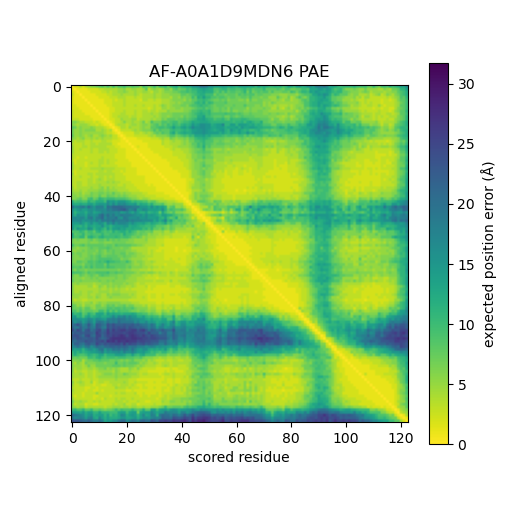 . GLY A 1 121 ? -15.880 -7.171 12.418 1.00 49.78 121 GLY A CA 1
ATOM 892 C C . GLY A 1 121 ? -16.505 -8.566 12.264 1.00 49.78 121 GLY A C 1
ATOM 893 O O . GLY A 1 121 ? -17.726 -8.674 12.259 1.00 49.78 121 GLY A O 1
ATOM 894 N N . LYS A 1 122 ? -15.694 -9.618 12.087 1.00 49.81 122 LYS A N 1
ATOM 895 C CA . LYS A 1 122 ? -16.132 -11.021 11.961 1.00 49.81 122 LYS A CA 1
ATOM 896 C C . LYS A 1 122 ? -15.966 -11.846 13.250 1.00 49.81 122 LYS A C 1
ATOM 898 O O . LYS A 1 122 ? -15.916 -13.070 13.163 1.00 49.81 122 LYS A O 1
ATOM 903 N N . ASN A 1 123 ? -15.884 -11.195 14.411 1.00 38.03 123 ASN A N 1
ATOM 904 C CA . ASN A 1 123 ? -15.978 -11.874 15.708 1.00 38.03 123 ASN A CA 1
ATOM 905 C C . ASN A 1 123 ? -17.430 -11.955 16.175 1.00 38.03 123 ASN A C 1
ATOM 907 O O . ASN A 1 123 ? -18.089 -10.892 16.183 1.00 38.03 123 ASN A O 1
#

Radius of gyration: 14.7 Å; Cα contacts (8 Å, |Δi|>4): 144; chains: 1; bounding box: 32×28×45 Å

Secondary structure (DSSP, 8-state):
-HHHHHHHHHHHHT----HHHHHHHHHHHHHHHHHHHHHHTT-S--SSSS---HHHHHHHHHHTT--GGGS-HHHHHHHHHHHHHHHTT-SSTTHHHHHHHHHHHHHHHHHHHHHHHHHHTT-

pLDDT: mean 76.66, std 12.84, range [38.03, 89.62]

Sequence (123 aa):
MVHQIYERAIKETGAAVDSEAAGKIKEATRSAITTARRISLYLTDVNGDGKFDGDDIKLAAEKAGVAWDKIDPDLKTALLAGGAAGIGVNFIPFVGQAIAIPAFVGTSAYFYLVAKLRGIGKN

Solvent-accessible surface area (backbone atoms only — not comparable to full-atom values): 6686 Å² total; per-residue (Å²): 109,73,66,62,44,47,53,53,28,36,69,73,64,68,44,87,69,55,75,67,60,48,48,55,50,54,52,54,42,51,52,49,33,52,52,41,50,47,23,45,78,44,68,48,63,68,82,73,80,86,56,79,55,67,64,24,55,45,51,12,21,47,75,54,73,37,62,62,90,76,52,54,69,54,51,50,54,10,48,47,53,8,45,62,60,26,57,79,48,54,89,40,95,71,71,16,57,76,50,28,42,58,46,25,28,53,41,17,39,36,44,28,46,38,47,56,43,55,64,63,63,72,117

Foldseek 3Di:
DLVVLLVVLCVVQVFDDDPVRSVVLSVVLVVLLVLQLLLLVQQDVPVPPPDGALVSSCVSSVVSVHNLVPDDPQLSVLLRQLSVQLRVQPPDPPVSSVVSSCSSSSSSSNSSSNVSRNVNVPD

Nearest PDB structures (foldseek):
  8f1c-assembly1_A  TM=2.899E-01  e=3.313E+00  Homo sapiens

Organism: NCBI:txid1850250